Protein AF-A0A7X8J606-F1 (afdb_monomer_lite)

Radius of gyration: 20.28 Å; chains: 1; bounding box: 72×28×51 Å

pLDDT: mean 87.55, std 14.18, range [44.09, 98.38]

Structure (mmCIF, N/CA/C/O backbone):
data_AF-A0A7X8J606-F1
#
_entry.id   AF-A0A7X8J606-F1
#
loop_
_atom_site.group_PDB
_atom_site.id
_atom_site.type_symbol
_atom_site.label_atom_id
_atom_site.label_alt_id
_atom_site.label_comp_id
_atom_site.label_asym_id
_atom_site.label_entity_id
_atom_site.label_seq_id
_atom_site.pdbx_PDB_ins_code
_atom_site.Cartn_x
_atom_site.Cartn_y
_atom_site.Cartn_z
_atom_site.occupancy
_atom_site.B_iso_or_equiv
_atom_site.auth_seq_id
_atom_site.auth_comp_id
_atom_site.auth_asym_id
_atom_site.auth_atom_id
_atom_site.pdbx_PDB_model_num
ATOM 1 N N . MET A 1 1 ? 42.875 3.078 -25.103 1.00 44.09 1 MET A N 1
ATOM 2 C CA . MET A 1 1 ? 41.808 2.118 -25.456 1.00 44.09 1 MET A CA 1
ATOM 3 C C . MET A 1 1 ? 40.697 2.289 -24.431 1.00 44.09 1 MET A C 1
ATOM 5 O O . MET A 1 1 ? 40.855 1.853 -23.302 1.00 44.09 1 MET A O 1
ATOM 9 N N . PHE A 1 2 ? 39.662 3.057 -24.772 1.00 46.25 2 PHE A N 1
ATOM 10 C CA . PHE A 1 2 ? 38.521 3.328 -23.893 1.00 46.25 2 PHE A CA 1
ATOM 11 C C . PHE A 1 2 ? 37.475 2.230 -24.103 1.00 46.25 2 PHE A C 1
ATOM 13 O O . PHE A 1 2 ? 36.922 2.116 -25.193 1.00 46.25 2 PHE A O 1
ATOM 20 N N . LEU A 1 3 ? 37.219 1.418 -23.077 1.00 60.97 3 LEU A N 1
ATOM 21 C CA . LEU A 1 3 ? 36.082 0.502 -23.051 1.00 60.97 3 LEU A CA 1
ATOM 22 C C . LEU A 1 3 ? 34.881 1.265 -22.492 1.00 60.97 3 LEU A C 1
ATOM 24 O O . LEU A 1 3 ? 34.679 1.335 -21.282 1.00 60.97 3 LEU A O 1
ATOM 28 N N . ILE A 1 4 ? 34.103 1.877 -23.382 1.00 61.81 4 ILE A N 1
ATOM 29 C CA . ILE A 1 4 ? 32.793 2.426 -23.032 1.00 61.81 4 ILE A CA 1
ATOM 30 C C . ILE A 1 4 ? 31.838 1.233 -22.950 1.00 61.81 4 ILE A C 1
ATOM 32 O O . ILE A 1 4 ? 31.249 0.812 -23.943 1.00 61.81 4 ILE A O 1
ATOM 36 N N . GLY A 1 5 ? 31.741 0.638 -21.762 1.00 60.16 5 GLY A N 1
ATOM 37 C CA . GLY A 1 5 ? 30.714 -0.343 -21.441 1.00 60.16 5 GLY A CA 1
ATOM 38 C C . GLY A 1 5 ? 29.369 0.359 -21.311 1.00 60.16 5 GLY A C 1
ATOM 39 O O . GLY A 1 5 ? 29.007 0.822 -20.235 1.00 60.16 5 GLY A O 1
ATOM 40 N N . CYS A 1 6 ? 28.632 0.463 -22.414 1.00 63.12 6 CYS A N 1
ATOM 41 C CA . CYS A 1 6 ? 27.229 0.847 -22.378 1.00 63.12 6 CYS A CA 1
ATOM 42 C C . CYS A 1 6 ? 26.444 -0.347 -21.817 1.00 63.12 6 CYS A C 1
ATOM 44 O O . CYS A 1 6 ? 26.133 -1.286 -22.550 1.00 63.12 6 CYS A O 1
ATOM 46 N N . SER A 1 7 ? 26.156 -0.356 -20.511 1.00 57.16 7 SER A N 1
ATOM 47 C CA . SER A 1 7 ? 25.110 -1.242 -20.008 1.00 57.16 7 SER A CA 1
ATOM 48 C C . SER A 1 7 ? 23.803 -0.725 -20.596 1.00 57.16 7 SER A C 1
ATOM 50 O O . SER A 1 7 ? 23.295 0.310 -20.162 1.00 57.16 7 SER A O 1
ATOM 52 N N . GLN A 1 8 ? 23.277 -1.400 -21.616 1.00 55.00 8 GLN A N 1
ATOM 53 C CA . GLN A 1 8 ? 21.890 -1.206 -22.008 1.00 55.00 8 GLN A CA 1
ATOM 54 C C . GLN A 1 8 ? 21.052 -1.577 -20.789 1.00 55.00 8 GLN A C 1
ATOM 56 O O . GLN A 1 8 ? 20.875 -2.753 -20.471 1.00 55.00 8 GLN A O 1
ATOM 61 N N . GLN A 1 9 ? 20.615 -0.560 -20.051 1.00 54.41 9 GLN A N 1
ATOM 62 C CA . GLN A 1 9 ? 19.630 -0.722 -19.003 1.00 54.41 9 GLN A CA 1
ATOM 63 C C . GLN A 1 9 ? 18.381 -1.194 -19.740 1.00 54.41 9 GLN A C 1
ATOM 65 O O . GLN A 1 9 ? 17.763 -0.414 -20.462 1.00 54.41 9 GLN A O 1
ATOM 70 N N . LYS A 1 10 ? 18.103 -2.501 -19.683 1.00 55.44 10 LYS A N 1
ATOM 71 C CA . LYS A 1 10 ? 16.881 -3.067 -20.245 1.00 55.44 10 LYS A CA 1
ATOM 72 C C . LYS A 1 10 ? 15.738 -2.347 -19.548 1.00 55.44 10 LYS A C 1
ATOM 74 O O . LYS A 1 10 ? 15.488 -2.603 -18.375 1.00 55.44 10 LYS A O 1
ATOM 79 N N . THR A 1 11 ? 15.112 -1.399 -20.231 1.00 55.59 11 THR A N 1
ATOM 80 C CA . THR A 1 11 ? 13.829 -0.863 -19.808 1.00 55.59 11 THR A CA 1
ATOM 81 C C . THR A 1 11 ? 12.872 -2.048 -19.808 1.00 55.59 11 THR A C 1
ATOM 83 O O . THR A 1 11 ? 12.718 -2.665 -20.866 1.00 55.59 11 THR A O 1
ATOM 86 N N . PRO A 1 12 ? 12.283 -2.409 -18.654 1.00 55.09 12 PRO A N 1
ATOM 87 C CA . PRO A 1 12 ? 11.279 -3.456 -18.595 1.00 55.09 12 PRO A CA 1
ATOM 88 C C . PRO A 1 12 ? 10.232 -3.167 -19.655 1.00 55.09 12 PRO A C 1
ATOM 90 O O . PRO A 1 12 ? 9.706 -2.051 -19.750 1.00 55.09 12 PRO A O 1
ATOM 93 N N . THR A 1 13 ? 10.006 -4.146 -20.518 1.00 52.28 13 THR A N 1
ATOM 94 C CA . THR A 1 13 ? 8.987 -4.009 -21.554 1.00 52.28 13 THR A CA 1
ATOM 95 C C . THR A 1 13 ? 7.650 -3.913 -20.818 1.00 52.28 13 THR A C 1
ATOM 97 O O . THR A 1 13 ? 7.488 -4.561 -19.795 1.00 52.28 13 THR A O 1
ATOM 100 N N . PHE A 1 14 ? 6.682 -3.122 -21.286 1.00 49.84 14 PHE A N 1
ATOM 101 C CA . PHE A 1 14 ? 5.393 -2.856 -20.606 1.00 49.84 14 PHE A CA 1
ATOM 102 C C . PHE A 1 14 ? 4.630 -4.109 -20.096 1.00 49.84 14 PHE A C 1
ATOM 104 O O . PHE A 1 14 ? 3.768 -3.997 -19.234 1.00 49.84 14 PHE A O 1
ATOM 111 N N . ASN A 1 15 ? 4.987 -5.306 -20.573 1.00 53.53 15 ASN A N 1
ATOM 112 C CA . ASN A 1 15 ? 4.485 -6.600 -20.100 1.00 53.53 15 ASN A CA 1
ATOM 113 C C . ASN A 1 15 ? 5.171 -7.145 -18.823 1.00 53.53 15 ASN A C 1
ATOM 115 O O . ASN A 1 15 ? 4.801 -8.220 -18.364 1.00 53.53 15 ASN A O 1
ATOM 119 N N . GLU A 1 16 ? 6.170 -6.455 -18.266 1.00 77.44 16 GLU A N 1
ATOM 120 C CA . GLU A 1 16 ? 7.037 -6.950 -17.181 1.00 77.44 16 GLU A CA 1
ATOM 121 C C . GLU A 1 16 ? 6.865 -6.182 -15.858 1.00 77.44 16 GLU A C 1
ATOM 123 O O . GLU A 1 16 ? 7.574 -6.457 -14.895 1.00 77.44 16 GLU A O 1
ATOM 128 N N . VAL A 1 17 ? 5.931 -5.226 -15.776 1.00 89.31 17 VAL A N 1
ATOM 129 C CA . VAL A 1 17 ? 5.642 -4.481 -14.538 1.00 89.31 17 VAL A CA 1
ATOM 130 C C . VAL A 1 17 ? 4.140 -4.342 -14.303 1.00 89.31 17 VAL A C 1
ATOM 132 O O . VAL A 1 17 ? 3.340 -4.255 -15.232 1.00 89.31 17 VAL A O 1
ATOM 135 N N . ILE A 1 18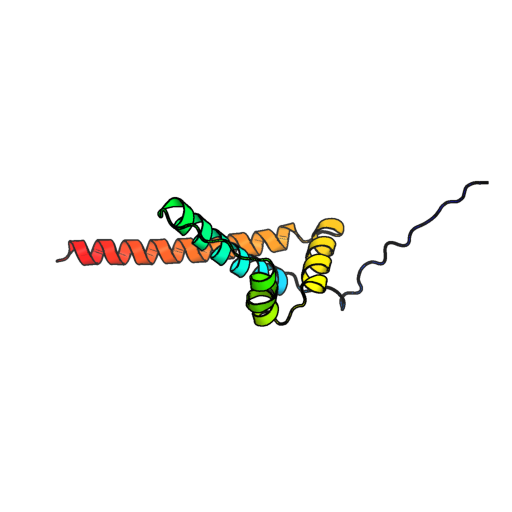 ? 3.751 -4.328 -13.034 1.00 94.06 18 ILE A N 1
ATOM 136 C CA . ILE A 1 18 ? 2.375 -4.136 -12.572 1.00 94.06 18 ILE A CA 1
ATOM 137 C C . ILE A 1 18 ? 1.929 -2.706 -12.905 1.00 94.06 18 ILE A C 1
ATOM 139 O O . ILE A 1 18 ? 2.733 -1.784 -12.806 1.00 94.06 18 ILE A O 1
ATOM 143 N N . SER A 1 19 ? 0.651 -2.492 -13.241 1.00 95.31 19 SER A N 1
ATOM 144 C CA . SER A 1 19 ? 0.125 -1.134 -13.451 1.00 95.31 19 SER A CA 1
ATOM 145 C C . SER A 1 19 ? 0.204 -0.283 -12.175 1.00 95.31 19 SER A C 1
ATOM 147 O O . SER A 1 19 ? 0.205 -0.810 -11.060 1.00 95.31 19 SER A O 1
ATOM 149 N N . LYS A 1 20 ? 0.203 1.049 -12.309 1.00 96.25 20 LYS A N 1
ATOM 150 C CA . LYS A 1 20 ? 0.233 1.964 -11.154 1.00 96.25 20 LYS A CA 1
ATOM 151 C C . LYS A 1 20 ? -0.946 1.738 -10.207 1.00 96.25 20 LYS A C 1
ATOM 153 O O . LYS A 1 20 ? -0.754 1.753 -8.998 1.00 96.25 20 LYS A O 1
ATOM 158 N N . GLU A 1 21 ? -2.134 1.486 -10.751 1.00 96.81 21 GLU A N 1
ATOM 159 C CA . GLU A 1 21 ? -3.376 1.249 -10.002 1.00 96.81 21 GLU A CA 1
ATOM 160 C C . GLU A 1 21 ? -3.312 -0.064 -9.220 1.00 96.81 21 GLU A C 1
ATOM 162 O O . GLU A 1 21 ? -3.780 -0.173 -8.085 1.00 96.81 21 GLU A O 1
ATOM 167 N N . LYS A 1 22 ? -2.717 -1.092 -9.827 1.00 96.50 22 LYS A N 1
ATOM 168 C CA . LYS A 1 22 ? -2.556 -2.387 -9.178 1.00 96.50 22 LYS A CA 1
ATOM 169 C C . LYS A 1 22 ? -1.453 -2.332 -8.118 1.00 96.50 22 LYS A C 1
ATOM 171 O O . LYS A 1 22 ? -1.645 -2.873 -7.032 1.00 96.50 22 LYS A O 1
ATOM 176 N N . LEU A 1 23 ? -0.351 -1.628 -8.384 1.00 96.94 23 LEU A N 1
ATOM 177 C CA . LEU A 1 23 ? 0.705 -1.390 -7.403 1.00 96.94 23 LEU A CA 1
ATOM 178 C C . LEU A 1 23 ? 0.198 -0.556 -6.217 1.00 96.94 23 LEU A C 1
ATOM 180 O O . LEU A 1 23 ? 0.461 -0.915 -5.072 1.00 96.94 23 LEU A O 1
ATOM 184 N N . SER A 1 24 ? -0.572 0.508 -6.463 1.00 98.12 24 SER A N 1
ATOM 185 C CA . SER A 1 24 ? -1.168 1.313 -5.393 1.00 98.12 24 SER A CA 1
ATOM 186 C C . SER A 1 24 ? -2.144 0.491 -4.551 1.00 98.12 24 SER A C 1
ATOM 188 O O . SER A 1 24 ? -2.081 0.560 -3.328 1.00 98.12 24 SER A O 1
ATOM 190 N N . SER A 1 25 ? -2.963 -0.366 -5.168 1.00 97.56 25 SER A N 1
ATOM 191 C CA . SER A 1 25 ? -3.865 -1.278 -4.446 1.00 97.56 25 SER A CA 1
ATOM 192 C C . SER A 1 25 ? -3.118 -2.237 -3.507 1.00 97.56 25 SER A C 1
ATOM 194 O O . SER A 1 25 ? -3.567 -2.468 -2.386 1.00 97.56 25 SER A O 1
ATOM 196 N N . ILE A 1 26 ? -1.967 -2.770 -3.938 1.00 97.00 26 ILE A N 1
ATOM 197 C CA . ILE A 1 26 ? -1.103 -3.617 -3.096 1.00 97.00 26 ILE A CA 1
ATOM 198 C C . ILE A 1 26 ? -0.555 -2.812 -1.911 1.00 97.00 26 ILE A C 1
ATOM 200 O O . ILE A 1 26 ? -0.622 -3.269 -0.772 1.00 97.00 26 ILE A O 1
ATOM 204 N N . LEU A 1 27 ? -0.039 -1.606 -2.169 1.00 97.06 27 LEU A N 1
ATOM 205 C CA . LEU A 1 27 ? 0.537 -0.745 -1.134 1.00 97.06 27 LEU A CA 1
ATOM 206 C C . LEU A 1 27 ? -0.509 -0.266 -0.117 1.00 97.06 27 LEU A C 1
ATOM 208 O O . LEU A 1 27 ? -0.199 -0.170 1.065 1.00 97.06 27 LEU A O 1
ATOM 212 N N . ILE A 1 28 ? -1.747 -0.007 -0.545 1.00 97.31 28 ILE A N 1
ATOM 213 C CA . ILE A 1 28 ? -2.855 0.339 0.358 1.00 97.31 28 ILE A CA 1
ATOM 214 C C . ILE A 1 28 ? -3.120 -0.806 1.341 1.00 97.31 28 ILE A C 1
ATOM 216 O O . ILE A 1 28 ? -3.162 -0.568 2.547 1.00 97.31 28 ILE A O 1
ATOM 220 N N . ASP A 1 29 ? -3.259 -2.040 0.848 1.00 95.88 29 ASP A N 1
ATOM 221 C CA . ASP A 1 29 ? -3.477 -3.208 1.709 1.00 95.88 29 ASP A CA 1
ATOM 222 C C . ASP A 1 29 ? -2.312 -3.406 2.691 1.00 95.88 29 ASP A C 1
ATOM 224 O O . ASP A 1 29 ? -2.539 -3.627 3.881 1.00 95.88 29 ASP A O 1
ATOM 228 N N . MET A 1 30 ? -1.073 -3.274 2.208 1.00 95.00 30 MET A N 1
ATOM 229 C CA . MET A 1 30 ? 0.131 -3.361 3.037 1.00 95.00 30 MET A CA 1
ATOM 230 C C . MET A 1 30 ? 0.121 -2.314 4.157 1.00 95.00 30 MET A C 1
ATOM 232 O O . MET A 1 30 ? 0.247 -2.668 5.326 1.00 95.00 30 MET A O 1
ATOM 236 N N . HIS A 1 31 ? -0.144 -1.046 3.832 1.00 95.00 31 HIS A N 1
ATOM 237 C CA . HIS A 1 31 ? -0.195 0.028 4.825 1.00 95.00 31 HIS A CA 1
ATOM 238 C C . HIS A 1 31 ? -1.332 -0.123 5.843 1.00 95.00 31 HIS A C 1
ATOM 240 O O . HIS A 1 31 ? -1.149 0.240 7.005 1.00 95.00 31 HIS A O 1
ATOM 246 N N . ILE A 1 32 ? -2.494 -0.655 5.451 1.00 94.19 32 ILE A N 1
ATOM 247 C CA . ILE A 1 32 ? -3.596 -0.920 6.390 1.00 94.19 32 ILE A CA 1
ATOM 248 C C . ILE A 1 32 ? -3.190 -1.992 7.406 1.00 94.19 32 ILE A C 1
ATOM 250 O O . ILE A 1 32 ? -3.442 -1.834 8.605 1.00 94.19 32 ILE A O 1
ATOM 254 N N . ILE A 1 33 ? -2.557 -3.072 6.944 1.00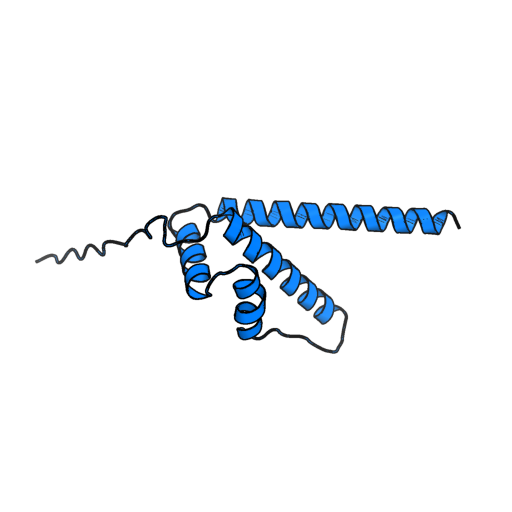 93.38 33 ILE A N 1
ATOM 255 C CA . ILE A 1 33 ? -2.085 -4.155 7.811 1.00 93.38 33 ILE A CA 1
ATOM 256 C C . ILE A 1 33 ? -0.985 -3.643 8.747 1.00 93.38 33 ILE A C 1
ATOM 258 O O . ILE A 1 33 ? -1.107 -3.799 9.964 1.00 93.38 33 ILE A O 1
ATOM 262 N N . ASP A 1 34 ? 0.021 -2.954 8.204 1.00 93.31 34 ASP A N 1
ATOM 263 C CA . ASP A 1 34 ? 1.106 -2.353 8.987 1.00 93.31 34 ASP A CA 1
ATOM 264 C C . ASP A 1 34 ? 0.575 -1.377 10.039 1.00 93.31 34 ASP A C 1
ATOM 266 O O . ASP A 1 34 ? 0.958 -1.439 11.208 1.00 93.31 34 ASP A O 1
ATOM 270 N N . GLY A 1 35 ? -0.352 -0.497 9.650 1.00 93.19 35 GLY A N 1
ATOM 271 C CA . GLY A 1 35 ? -0.976 0.467 10.552 1.00 93.19 35 GLY A CA 1
ATOM 272 C C . GLY A 1 35 ? -1.781 -0.202 11.666 1.00 93.19 35 GLY A C 1
ATOM 273 O O . GLY A 1 35 ? -1.711 0.227 12.819 1.00 93.19 35 GLY A O 1
ATOM 274 N N . THR A 1 36 ? -2.495 -1.285 11.349 1.00 92.81 36 THR A N 1
ATOM 275 C CA . THR A 1 36 ? -3.272 -2.066 12.326 1.00 92.81 36 THR A CA 1
ATOM 276 C C . THR A 1 36 ? -2.355 -2.721 13.355 1.00 92.81 36 THR A C 1
ATOM 278 O O . THR A 1 36 ? -2.601 -2.626 14.557 1.00 92.81 36 THR A O 1
ATOM 281 N N . ILE A 1 37 ? -1.265 -3.342 12.903 1.00 94.19 37 ILE A N 1
ATOM 282 C CA . ILE A 1 37 ? -0.280 -3.977 13.786 1.00 94.19 37 ILE A CA 1
ATOM 283 C C . ILE A 1 37 ? 0.442 -2.934 14.624 1.00 94.19 37 ILE A C 1
ATOM 285 O O . ILE A 1 37 ? 0.620 -3.126 15.825 1.00 94.19 37 ILE A O 1
ATOM 289 N N . HIS A 1 38 ? 0.828 -1.812 14.019 1.00 94.31 38 HIS A N 1
ATOM 290 C CA . HIS A 1 38 ? 1.469 -0.719 14.732 1.00 94.31 38 HIS A CA 1
ATOM 291 C C . HIS A 1 38 ? 0.565 -0.163 15.841 1.00 94.31 38 HIS A C 1
ATOM 293 O O . HIS A 1 38 ? 1.012 -0.020 16.978 1.00 94.31 38 HIS A O 1
ATOM 299 N N . SER A 1 39 ? -0.715 0.092 15.546 1.00 94.00 39 SER A N 1
ATOM 300 C CA . SER A 1 39 ? -1.701 0.532 16.543 1.00 94.00 39 SER A CA 1
ATOM 301 C C . SER A 1 39 ? -1.875 -0.505 17.655 1.00 94.00 39 SER A C 1
ATOM 303 O O . SER A 1 39 ? -1.730 -0.159 18.827 1.00 94.00 39 SER A O 1
ATOM 305 N N . HIS A 1 40 ? -2.059 -1.784 17.311 1.00 95.06 40 HIS A N 1
ATOM 306 C CA . HIS A 1 40 ? -2.168 -2.862 18.296 1.00 95.06 40 HIS A CA 1
ATOM 307 C C . HIS A 1 40 ? -0.941 -2.939 19.212 1.00 95.06 40 HIS A C 1
ATOM 309 O O . HIS A 1 40 ? -1.065 -3.002 20.437 1.00 95.06 40 HIS A O 1
ATOM 315 N N . ASN A 1 41 ? 0.254 -2.883 18.625 1.00 95.38 41 ASN A N 1
ATOM 316 C CA . ASN A 1 41 ? 1.510 -2.928 19.358 1.00 95.38 41 ASN A CA 1
ATOM 317 C C . ASN A 1 41 ? 1.731 -1.680 20.214 1.00 95.38 41 ASN A C 1
ATOM 319 O O . ASN A 1 41 ? 2.477 -1.754 21.182 1.00 95.38 41 ASN A O 1
ATOM 323 N N . ASN A 1 42 ? 1.116 -0.541 19.912 1.00 95.81 42 ASN A N 1
ATOM 324 C CA . ASN A 1 42 ? 1.193 0.630 20.784 1.00 95.81 42 ASN A CA 1
ATOM 325 C C . ASN A 1 42 ? 0.211 0.541 21.960 1.00 95.81 42 ASN A C 1
ATOM 327 O O . ASN A 1 42 ? 0.508 1.044 23.042 1.00 95.81 42 ASN A O 1
ATOM 331 N N . GLU A 1 43 ? -0.933 -0.114 21.772 1.00 95.62 43 GLU A N 1
ATOM 332 C CA . GLU A 1 43 ? -2.009 -0.182 22.768 1.00 95.62 43 GLU A CA 1
ATOM 333 C C . GLU A 1 43 ? -1.901 -1.384 23.716 1.00 95.62 43 GLU A C 1
ATOM 335 O O . GLU A 1 43 ? -2.457 -1.361 24.816 1.00 95.62 43 GLU A O 1
ATOM 340 N N . THR A 1 44 ? -1.178 -2.436 23.325 1.00 94.31 44 THR A N 1
ATOM 341 C CA . THR A 1 44 ? -1.150 -3.707 24.060 1.00 94.31 44 THR A CA 1
ATOM 342 C C . THR A 1 44 ? 0.263 -4.149 24.456 1.00 94.31 44 THR A C 1
ATOM 344 O O . THR A 1 44 ? 1.282 -3.679 23.936 1.00 94.31 44 THR A O 1
ATOM 347 N N . ARG A 1 45 ? 0.346 -5.052 25.446 1.00 91.94 45 ARG A N 1
ATOM 348 C CA . ARG A 1 45 ? 1.623 -5.652 25.881 1.00 91.94 45 ARG A CA 1
ATOM 349 C C . ARG A 1 45 ? 2.072 -6.798 24.977 1.00 91.94 45 ARG A C 1
ATOM 351 O O . ARG A 1 45 ? 3.274 -6.995 24.831 1.00 91.94 45 ARG A O 1
ATOM 358 N N . GLU A 1 46 ? 1.126 -7.538 24.409 1.00 93.44 46 GLU A N 1
ATOM 359 C CA . GLU A 1 46 ? 1.395 -8.611 23.455 1.00 93.44 46 GLU A CA 1
ATOM 360 C C . GLU A 1 46 ? 1.785 -7.987 22.114 1.00 93.44 46 GLU A C 1
ATOM 362 O O . GLU A 1 46 ? 1.065 -7.149 21.588 1.00 93.44 46 GLU A O 1
ATOM 367 N N . LYS A 1 47 ? 2.971 -8.318 21.597 1.00 92.25 47 LYS A N 1
ATOM 368 C CA . LYS A 1 47 ? 3.461 -7.735 20.344 1.00 92.25 47 LYS A CA 1
ATOM 369 C C . LYS A 1 47 ? 3.251 -8.713 19.203 1.00 92.25 47 LYS A C 1
ATOM 371 O O . LYS A 1 47 ? 3.656 -9.868 19.299 1.00 92.25 47 LYS A O 1
ATOM 376 N N . ILE A 1 48 ? 2.680 -8.214 18.116 1.00 92.12 48 ILE A N 1
ATOM 377 C CA . ILE A 1 48 ? 2.496 -8.939 16.863 1.00 92.12 48 ILE A CA 1
ATOM 378 C C . ILE A 1 48 ? 3.553 -8.462 15.867 1.00 92.12 48 ILE A C 1
ATOM 380 O O . ILE A 1 48 ? 3.812 -7.266 15.741 1.00 92.12 48 ILE A O 1
ATOM 384 N N . SER A 1 49 ? 4.148 -9.399 15.137 1.00 89.81 49 SER A N 1
ATOM 385 C CA . SER A 1 49 ? 4.983 -9.123 13.971 1.00 89.81 49 SER A CA 1
ATOM 386 C C . SER A 1 49 ? 4.560 -10.052 12.844 1.00 89.81 49 SER A C 1
ATOM 388 O O . SER A 1 49 ? 4.175 -11.193 13.101 1.00 89.81 49 SER A O 1
ATOM 390 N N . LEU A 1 50 ? 4.626 -9.568 11.608 1.00 87.25 50 LEU A N 1
ATOM 391 C CA . LEU A 1 50 ? 4.415 -10.401 10.431 1.00 87.25 50 LEU A CA 1
ATOM 392 C C . LEU A 1 50 ? 5.758 -10.803 9.851 1.00 87.25 50 LEU A C 1
ATOM 394 O O . LEU A 1 50 ? 6.624 -9.959 9.624 1.00 87.25 50 LEU A O 1
ATOM 398 N N . GLU A 1 51 ? 5.893 -12.094 9.593 1.00 86.38 51 GLU A N 1
ATOM 399 C CA . GLU A 1 51 ? 7.001 -12.634 8.817 1.00 86.38 51 GLU A CA 1
ATOM 400 C C . GLU A 1 51 ? 6.827 -12.289 7.333 1.00 86.38 51 GLU A C 1
ATOM 402 O O . GLU A 1 51 ? 5.714 -12.022 6.859 1.00 86.38 51 GLU A O 1
ATOM 407 N N . LYS A 1 52 ? 7.922 -12.333 6.570 1.00 78.94 52 LYS A N 1
ATOM 408 C CA . LYS A 1 52 ? 7.895 -12.074 5.122 1.00 78.94 52 LYS A CA 1
ATOM 409 C C . LYS A 1 52 ? 6.884 -12.979 4.408 1.00 78.94 52 LYS A C 1
ATOM 411 O O . LYS A 1 52 ? 6.173 -12.534 3.509 1.00 78.94 52 LYS A O 1
ATOM 416 N N . GLU A 1 53 ? 6.778 -14.228 4.842 1.00 83.00 53 GLU A N 1
ATOM 417 C CA . GLU A 1 53 ? 5.886 -15.244 4.290 1.00 83.00 53 GLU A CA 1
ATOM 418 C C . GLU A 1 53 ? 4.411 -14.831 4.369 1.00 83.00 53 GLU A C 1
ATOM 420 O O . GLU A 1 53 ? 3.610 -15.257 3.536 1.00 83.00 53 GLU A O 1
ATOM 425 N N . TYR A 1 54 ? 4.030 -13.975 5.323 1.00 84.94 54 TYR A N 1
ATOM 426 C CA . TYR A 1 54 ? 2.677 -13.426 5.381 1.00 84.94 54 TYR A CA 1
ATOM 427 C C . TYR A 1 54 ? 2.386 -12.518 4.180 1.00 84.94 54 TYR A C 1
ATOM 429 O O . TYR A 1 54 ? 1.326 -12.622 3.566 1.00 84.94 54 TYR A O 1
ATOM 437 N N . TYR A 1 55 ? 3.330 -11.654 3.803 1.00 82.44 55 TYR A N 1
ATOM 438 C CA . TYR A 1 55 ? 3.179 -10.777 2.640 1.00 82.44 55 TYR A CA 1
ATOM 439 C C . TYR A 1 55 ? 3.046 -11.582 1.348 1.00 82.44 55 TYR A C 1
ATOM 441 O O . TYR A 1 55 ? 2.149 -11.316 0.544 1.00 82.44 55 TYR A O 1
ATOM 449 N N . ASP A 1 56 ? 3.877 -12.615 1.207 1.00 77.75 56 ASP A N 1
ATOM 450 C CA . ASP A 1 56 ? 3.871 -13.505 0.048 1.00 77.75 56 ASP A CA 1
ATOM 451 C C . ASP A 1 56 ? 2.564 -14.315 -0.047 1.00 77.75 56 ASP A C 1
ATOM 453 O O . ASP A 1 56 ? 1.960 -14.414 -1.118 1.00 77.75 56 ASP A O 1
ATOM 457 N N . SER A 1 57 ? 2.097 -14.871 1.074 1.00 79.62 57 SER A N 1
ATOM 458 C CA . SER A 1 57 ? 0.918 -15.745 1.104 1.00 79.62 57 SER A CA 1
ATOM 459 C C . SER A 1 57 ? -0.414 -15.003 1.134 1.00 79.62 57 SER A C 1
ATOM 461 O O . SER A 1 57 ? -1.393 -15.524 0.620 1.00 79.62 57 SER A O 1
ATOM 463 N N . VAL A 1 58 ? -0.487 -13.800 1.705 1.00 87.06 58 VAL A N 1
ATOM 464 C CA . VAL A 1 58 ? -1.764 -13.095 1.883 1.00 87.06 58 VAL A CA 1
ATOM 465 C C . VAL A 1 58 ? -1.897 -11.951 0.892 1.00 87.06 58 VAL A C 1
ATOM 467 O O . VAL A 1 58 ? -2.838 -11.932 0.098 1.00 87.06 58 VAL A O 1
ATOM 470 N N . ILE A 1 59 ? -0.966 -10.995 0.903 1.00 92.50 59 ILE A N 1
ATOM 471 C CA . ILE A 1 59 ? -1.101 -9.779 0.089 1.00 92.50 59 ILE A CA 1
ATOM 472 C C . ILE A 1 59 ? -0.845 -10.100 -1.382 1.00 92.50 59 ILE A C 1
ATOM 474 O O . ILE A 1 59 ? -1.678 -9.820 -2.246 1.00 92.50 59 ILE A O 1
ATOM 478 N N . PHE A 1 60 ? 0.292 -10.715 -1.681 1.00 93.38 60 PHE A N 1
ATOM 479 C CA . PHE A 1 60 ? 0.687 -11.002 -3.055 1.00 93.38 60 PHE A CA 1
ATOM 480 C C . PHE A 1 60 ? -0.232 -12.045 -3.703 1.00 93.38 60 PHE A C 1
ATOM 482 O O . PHE A 1 60 ? -0.667 -11.844 -4.841 1.00 93.38 60 PHE A O 1
ATOM 489 N N . GLN A 1 61 ? -0.669 -13.063 -2.949 1.00 92.12 61 GLN A N 1
ATOM 490 C CA . GLN A 1 61 ? -1.693 -14.004 -3.415 1.00 92.12 61 GLN A CA 1
ATOM 491 C C . GLN A 1 61 ? -3.037 -13.316 -3.702 1.00 92.12 61 GLN A C 1
ATOM 493 O O . GLN A 1 61 ? -3.594 -13.522 -4.781 1.00 92.12 61 GLN A O 1
ATOM 498 N N . LYS A 1 62 ? -3.543 -12.461 -2.794 1.00 94.31 62 LYS A N 1
ATOM 499 C CA . LYS A 1 62 ? -4.788 -11.689 -3.002 1.00 94.31 62 LYS A CA 1
ATOM 500 C C . LYS A 1 62 ? -4.732 -10.875 -4.292 1.00 94.31 62 LYS A C 1
ATOM 502 O O . LYS A 1 62 ? -5.737 -10.728 -4.987 1.00 94.31 62 LYS A O 1
ATOM 507 N N . HIS A 1 63 ? -3.557 -10.346 -4.619 1.00 94.94 63 HIS A N 1
ATOM 508 C CA . HIS A 1 63 ? -3.362 -9.530 -5.807 1.00 94.94 63 HIS A CA 1
ATOM 509 C C . HIS A 1 63 ? -2.965 -10.314 -7.060 1.00 94.94 63 HIS A C 1
ATOM 511 O O . HIS A 1 63 ? -2.972 -9.714 -8.134 1.00 94.94 63 HIS A O 1
ATOM 517 N N . GLY A 1 64 ? -2.691 -11.616 -6.970 1.00 93.94 64 GLY A N 1
ATOM 518 C CA . GLY A 1 64 ? -2.235 -12.421 -8.108 1.00 93.94 64 GLY A CA 1
ATOM 519 C C . GLY A 1 64 ? -0.870 -11.973 -8.636 1.00 93.94 64 GLY A C 1
ATOM 520 O O . GLY A 1 64 ? -0.639 -11.977 -9.842 1.00 93.94 64 GLY A O 1
ATOM 521 N N . VAL A 1 65 ? 0.008 -11.524 -7.741 1.00 92.31 65 VAL A N 1
ATOM 522 C CA . VAL A 1 65 ? 1.327 -10.964 -8.054 1.00 92.31 65 VAL A CA 1
ATOM 523 C C . VAL A 1 65 ? 2.392 -11.790 -7.347 1.00 92.31 65 VAL A C 1
ATOM 525 O O . VAL A 1 65 ? 2.183 -12.229 -6.227 1.00 92.31 65 VAL A O 1
ATOM 528 N N . SER A 1 66 ? 3.543 -12.008 -7.979 1.00 91.62 66 SER A N 1
ATOM 529 C CA . SER A 1 66 ? 4.716 -12.566 -7.295 1.00 91.62 66 SER A CA 1
ATOM 530 C C . SER A 1 66 ? 5.527 -11.465 -6.608 1.00 91.62 66 SER A C 1
ATOM 532 O O . SER A 1 66 ? 5.648 -10.369 -7.154 1.00 91.62 66 SER A O 1
ATOM 534 N N . ASP A 1 67 ? 6.190 -11.792 -5.503 1.00 89.31 67 ASP A N 1
ATOM 535 C CA . ASP A 1 67 ? 7.123 -10.905 -4.792 1.00 89.31 67 ASP A CA 1
ATOM 536 C C . ASP A 1 67 ? 8.197 -10.284 -5.716 1.00 89.31 67 ASP A C 1
ATOM 538 O O . ASP A 1 67 ? 8.452 -9.081 -5.660 1.00 89.31 67 ASP A O 1
ATOM 542 N N . SER A 1 68 ? 8.774 -11.059 -6.648 1.00 90.44 68 SER A N 1
ATOM 543 C CA . SER A 1 68 ? 9.736 -10.531 -7.634 1.00 90.44 68 SER A CA 1
ATOM 544 C C . SER A 1 68 ? 9.123 -9.450 -8.521 1.00 90.44 68 SER A C 1
ATOM 546 O O . SER A 1 68 ? 9.655 -8.346 -8.583 1.00 90.44 68 SER A O 1
ATOM 548 N N . LEU A 1 69 ? 7.969 -9.736 -9.127 1.00 92.44 69 LEU A N 1
ATOM 549 C CA . LEU A 1 69 ? 7.239 -8.789 -9.970 1.00 92.44 69 LEU A CA 1
ATOM 550 C C . LEU A 1 69 ? 6.851 -7.511 -9.206 1.00 92.44 69 LEU A C 1
ATOM 552 O O . LEU A 1 69 ? 6.943 -6.413 -9.756 1.00 92.44 69 LEU A O 1
ATOM 556 N N . PHE A 1 70 ? 6.450 -7.624 -7.935 1.00 93.88 70 PHE A N 1
ATOM 557 C CA . PHE A 1 70 ? 6.195 -6.459 -7.085 1.00 93.88 70 PHE A CA 1
ATOM 558 C C . PHE A 1 70 ? 7.456 -5.605 -6.915 1.00 93.88 70 PHE A C 1
ATOM 560 O O . PHE A 1 70 ? 7.427 -4.408 -7.212 1.00 93.88 70 PHE A O 1
ATOM 567 N N . ARG A 1 71 ? 8.579 -6.209 -6.503 1.00 92.00 71 ARG A N 1
ATOM 568 C CA . ARG A 1 71 ? 9.847 -5.484 -6.318 1.00 92.00 71 ARG A CA 1
ATOM 569 C C . ARG A 1 71 ? 10.350 -4.842 -7.607 1.00 92.00 71 ARG A C 1
ATOM 571 O O . ARG A 1 71 ? 10.779 -3.690 -7.581 1.00 92.00 71 ARG A O 1
ATOM 578 N N . GLU A 1 72 ? 10.275 -5.560 -8.722 1.00 92.75 72 GLU A N 1
ATOM 579 C CA . GLU A 1 72 ? 10.662 -5.061 -10.045 1.00 92.75 72 GLU A CA 1
ATOM 580 C C . GLU A 1 72 ? 9.792 -3.869 -10.460 1.00 92.75 72 GLU A C 1
ATOM 582 O O . GLU A 1 72 ? 10.313 -2.862 -10.937 1.00 92.75 72 GLU A O 1
ATOM 587 N N . SER A 1 73 ? 8.485 -3.919 -10.182 1.00 94.38 73 SER 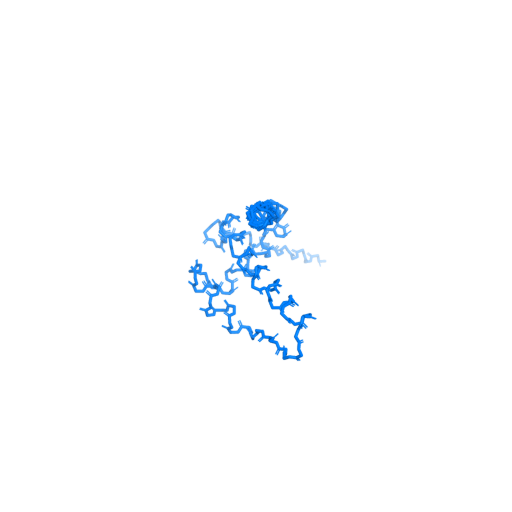A N 1
ATOM 588 C CA . SER A 1 73 ? 7.558 -2.812 -10.458 1.00 94.38 73 SER A CA 1
ATOM 589 C C . SER A 1 73 ? 7.844 -1.580 -9.594 1.00 94.38 73 SER A C 1
ATOM 591 O O . SER A 1 73 ? 7.849 -0.455 -10.097 1.00 94.38 73 SER A O 1
ATOM 593 N N . VAL A 1 74 ? 8.134 -1.771 -8.301 1.00 95.00 74 VAL A N 1
ATOM 594 C CA . VAL A 1 74 ? 8.548 -0.679 -7.402 1.00 95.00 74 VAL A CA 1
ATOM 595 C C . VAL A 1 74 ? 9.845 -0.041 -7.899 1.00 95.00 74 VAL A C 1
ATOM 597 O O . VAL A 1 74 ? 9.935 1.186 -8.002 1.00 95.00 74 VAL A O 1
ATOM 600 N N . GLN A 1 75 ? 10.839 -0.859 -8.251 1.00 94.56 75 GLN A N 1
ATOM 601 C CA . GLN A 1 75 ? 12.111 -0.385 -8.790 1.00 94.56 75 GLN A CA 1
ATOM 602 C C . GLN A 1 75 ? 11.905 0.388 -10.098 1.00 94.56 75 GLN A C 1
ATOM 604 O O . GLN A 1 75 ? 12.452 1.481 -10.254 1.00 94.56 75 GLN A O 1
ATOM 609 N N . TYR A 1 76 ? 11.083 -0.137 -11.007 1.00 94.25 76 TYR A N 1
ATOM 610 C CA . TYR A 1 76 ? 10.774 0.493 -12.284 1.00 94.25 76 TYR A CA 1
ATOM 611 C C . TYR A 1 76 ? 10.196 1.898 -12.110 1.00 94.25 76 TYR A C 1
ATOM 613 O O . TYR A 1 76 ? 10.775 2.859 -12.617 1.00 94.25 76 TYR A O 1
ATOM 621 N N . TYR A 1 77 ? 9.107 2.050 -11.350 1.00 94.94 77 TYR A N 1
ATOM 622 C CA . TYR A 1 77 ? 8.469 3.359 -11.168 1.00 94.94 77 TYR A CA 1
ATOM 623 C C . TYR A 1 77 ? 9.322 4.339 -10.356 1.00 94.94 77 TYR A C 1
ATOM 625 O O . TYR A 1 77 ? 9.155 5.556 -10.476 1.00 94.94 77 TYR A O 1
ATOM 633 N N . THR A 1 78 ? 10.242 3.827 -9.535 1.00 94.06 78 THR A N 1
ATOM 634 C CA . THR A 1 78 ? 11.214 4.656 -8.814 1.00 94.06 78 THR A CA 1
ATOM 635 C C . THR A 1 78 ? 12.279 5.211 -9.758 1.00 94.06 78 THR A C 1
ATOM 637 O O . THR A 1 78 ? 12.567 6.404 -9.712 1.00 94.06 78 THR A O 1
ATOM 640 N N . ILE A 1 79 ? 12.844 4.370 -10.632 1.00 93.38 79 ILE A N 1
ATOM 641 C CA . ILE A 1 79 ? 13.935 4.752 -11.542 1.00 93.38 79 ILE A CA 1
ATOM 642 C C . ILE A 1 79 ? 13.421 5.573 -12.727 1.00 93.38 79 ILE A C 1
ATOM 644 O O . ILE A 1 79 ? 14.002 6.601 -13.067 1.00 93.38 79 ILE A O 1
ATOM 648 N N . TYR A 1 80 ? 12.338 5.126 -13.361 1.00 91.62 80 TYR A N 1
ATOM 649 C CA . TYR A 1 80 ? 11.832 5.694 -14.614 1.00 91.62 80 TYR A CA 1
ATOM 650 C C . TYR A 1 80 ? 10.682 6.691 -14.411 1.00 91.62 80 TYR A C 1
ATOM 652 O O . TYR A 1 80 ? 10.146 7.230 -15.378 1.00 91.62 80 TYR A O 1
ATOM 660 N N . GLY A 1 81 ? 10.328 6.978 -13.156 1.00 90.38 81 GLY A N 1
ATOM 661 C CA . GLY A 1 81 ? 9.247 7.886 -12.795 1.00 90.38 81 GLY A CA 1
ATOM 662 C C . GLY A 1 81 ? 7.882 7.201 -12.702 1.00 90.38 81 GLY A C 1
ATOM 663 O O . GLY A 1 81 ? 7.678 6.073 -13.139 1.00 90.38 81 GLY A O 1
ATOM 664 N N . GLY A 1 82 ? 6.921 7.898 -12.092 1.00 94.25 82 GLY A N 1
ATOM 665 C CA . GLY A 1 82 ? 5.574 7.384 -11.826 1.00 94.25 82 GLY A CA 1
ATOM 666 C C . GLY A 1 82 ? 5.342 6.914 -10.390 1.00 94.25 82 GLY A C 1
ATOM 667 O O . GLY A 1 82 ? 4.188 6.795 -9.989 1.00 94.25 82 GLY A O 1
ATOM 668 N N . ILE A 1 83 ? 6.396 6.746 -9.581 1.00 96.62 83 ILE A N 1
ATOM 669 C CA . ILE A 1 83 ? 6.238 6.398 -8.158 1.00 96.62 83 ILE A CA 1
ATOM 670 C C . ILE A 1 83 ? 5.481 7.479 -7.371 1.00 96.62 83 ILE A C 1
ATOM 672 O O . ILE A 1 83 ? 4.723 7.164 -6.460 1.00 96.62 83 ILE A O 1
ATOM 676 N N . LYS A 1 84 ? 5.619 8.757 -7.759 1.00 97.44 84 LYS A N 1
ATOM 677 C CA . LYS A 1 84 ? 4.845 9.864 -7.172 1.00 97.44 84 LYS A CA 1
ATOM 678 C C . LYS A 1 84 ? 3.344 9.692 -7.398 1.00 97.44 84 LYS A C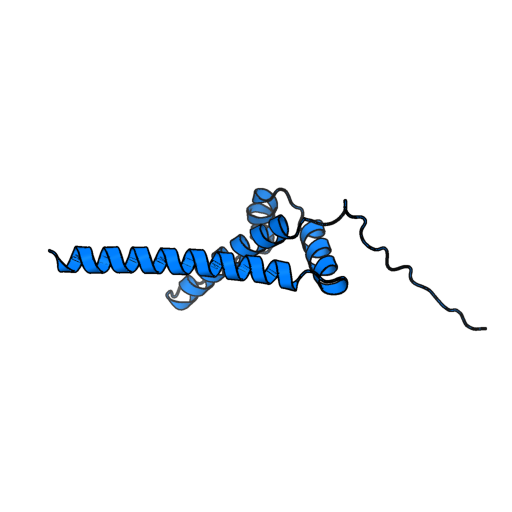 1
ATOM 680 O O . LYS A 1 84 ? 2.577 9.899 -6.468 1.00 97.44 84 LYS A O 1
ATOM 685 N N . ASP A 1 85 ? 2.943 9.275 -8.596 1.00 97.88 85 ASP A N 1
ATOM 686 C CA . ASP A 1 85 ? 1.532 9.052 -8.924 1.00 97.88 85 ASP A CA 1
ATOM 687 C C . ASP A 1 85 ? 0.981 7.868 -8.124 1.00 97.88 85 ASP A C 1
ATOM 689 O O . ASP A 1 85 ? -0.105 7.958 -7.560 1.00 97.88 85 ASP A O 1
ATOM 693 N N . VAL A 1 86 ? 1.766 6.788 -8.013 1.00 98.12 86 VAL A N 1
ATOM 694 C CA . VAL A 1 86 ? 1.429 5.622 -7.182 1.00 98.12 86 VAL A CA 1
ATOM 695 C C . VAL A 1 86 ? 1.186 6.055 -5.736 1.00 98.12 86 VAL A C 1
ATOM 697 O O . VAL A 1 86 ? 0.135 5.745 -5.181 1.00 98.12 86 VAL A O 1
ATOM 700 N N . PHE A 1 87 ? 2.104 6.816 -5.134 1.00 97.62 87 PHE A N 1
ATOM 701 C CA . PHE A 1 87 ? 1.925 7.292 -3.760 1.00 97.62 87 PHE A CA 1
ATOM 702 C C . PHE A 1 87 ? 0.799 8.317 -3.612 1.00 97.62 87 PHE A C 1
ATOM 704 O O . PHE A 1 87 ? 0.142 8.313 -2.576 1.00 97.62 87 PHE A O 1
ATOM 711 N N . SER A 1 88 ? 0.523 9.147 -4.623 1.00 98.38 88 SER A N 1
ATOM 712 C CA . SER A 1 88 ? -0.659 10.019 -4.610 1.00 98.38 88 SER A CA 1
ATOM 713 C C . SER A 1 88 ? -1.936 9.187 -4.508 1.00 98.38 88 SER A C 1
ATOM 715 O O . SER A 1 88 ? -2.739 9.425 -3.615 1.00 98.38 88 SER A O 1
ATOM 717 N N . MET A 1 89 ? -2.079 8.145 -5.338 1.00 98.31 89 MET A N 1
ATOM 718 C CA . MET A 1 89 ? -3.234 7.239 -5.286 1.00 98.31 89 MET A CA 1
ATOM 719 C C . MET A 1 89 ? -3.363 6.536 -3.926 1.00 98.31 89 MET A C 1
ATOM 721 O O . MET A 1 89 ? -4.470 6.400 -3.404 1.00 98.31 89 MET A O 1
ATOM 725 N N . VAL A 1 90 ? -2.241 6.103 -3.337 1.00 98.19 90 VAL A N 1
ATOM 726 C CA . VAL A 1 90 ? -2.224 5.497 -1.995 1.00 98.19 90 VAL A CA 1
ATOM 727 C C . VAL A 1 90 ? -2.722 6.496 -0.949 1.00 98.19 90 VAL A C 1
ATOM 729 O O . VAL A 1 90 ? -3.635 6.178 -0.188 1.00 98.19 90 VAL A O 1
ATOM 732 N N . LEU A 1 91 ? -2.161 7.708 -0.921 1.00 98.06 91 LEU A N 1
ATOM 733 C CA . LEU A 1 91 ? -2.532 8.747 0.042 1.00 98.06 91 LEU A CA 1
ATOM 734 C C . LEU A 1 91 ? -3.998 9.163 -0.106 1.00 98.06 91 LEU A C 1
ATOM 736 O O . LEU A 1 91 ? -4.703 9.254 0.897 1.00 98.06 91 LEU A O 1
ATOM 740 N N . ASP A 1 92 ? -4.477 9.354 -1.333 1.00 98.25 92 ASP A N 1
ATOM 741 C CA . ASP A 1 92 ? -5.870 9.714 -1.608 1.00 98.25 92 ASP A CA 1
ATOM 742 C C . ASP A 1 92 ? -6.838 8.630 -1.112 1.00 98.25 92 ASP A C 1
ATOM 744 O O . ASP A 1 92 ? -7.855 8.931 -0.474 1.00 98.25 92 ASP A O 1
ATOM 748 N N . SER A 1 93 ? -6.497 7.355 -1.329 1.00 97.00 93 SER A N 1
ATOM 749 C CA . SER A 1 93 ? -7.288 6.227 -0.833 1.00 97.00 93 SER A CA 1
ATOM 750 C C . SER A 1 93 ? -7.303 6.169 0.695 1.00 97.00 93 SER A C 1
ATOM 752 O O . SER A 1 93 ? -8.371 6.046 1.296 1.00 97.00 93 SER A O 1
ATOM 754 N N . LEU A 1 94 ? -6.143 6.286 1.347 1.00 96.38 94 LEU A N 1
ATOM 755 C CA . LEU A 1 94 ? -6.054 6.257 2.810 1.00 96.38 94 LEU A CA 1
ATOM 756 C C . LEU A 1 94 ? -6.784 7.449 3.449 1.00 96.38 94 LEU A C 1
ATOM 758 O O . LEU A 1 94 ? -7.503 7.277 4.432 1.00 96.38 94 LEU A O 1
ATOM 762 N N . ASN A 1 95 ? -6.683 8.640 2.857 1.00 96.94 95 ASN A N 1
ATOM 763 C CA . ASN A 1 95 ? -7.428 9.820 3.298 1.00 96.94 95 ASN A CA 1
ATOM 764 C C . ASN A 1 95 ? -8.941 9.622 3.163 1.00 96.94 95 ASN A C 1
ATOM 766 O O . ASN A 1 95 ? -9.694 9.999 4.061 1.00 96.94 95 ASN A O 1
ATOM 770 N N . THR A 1 96 ? -9.387 8.987 2.078 1.00 96.50 96 THR A N 1
ATOM 771 C CA . THR A 1 96 ? -10.802 8.649 1.874 1.00 96.50 96 THR A CA 1
ATOM 772 C C . THR A 1 96 ? -11.303 7.695 2.957 1.00 96.50 96 THR A C 1
ATOM 774 O O . THR A 1 96 ? -12.352 7.941 3.555 1.00 96.50 96 THR A O 1
ATOM 777 N N . VAL A 1 97 ? -10.540 6.641 3.263 1.00 94.00 97 VAL A N 1
ATOM 778 C CA . VAL A 1 97 ? -10.870 5.691 4.338 1.00 94.00 97 VAL A CA 1
ATOM 779 C C . VAL A 1 97 ? -10.931 6.396 5.698 1.00 94.00 97 VAL A C 1
ATOM 781 O O . VAL A 1 97 ? -11.900 6.217 6.438 1.00 94.00 97 VAL A O 1
ATOM 784 N N . ASN A 1 98 ? -9.960 7.257 6.008 1.00 93.25 98 ASN A N 1
ATOM 785 C CA . ASN A 1 98 ? -9.944 8.027 7.256 1.00 93.25 98 ASN A CA 1
ATOM 786 C C . ASN A 1 98 ? -11.156 8.959 7.378 1.00 93.25 98 ASN A C 1
ATOM 788 O O . ASN A 1 98 ? -11.821 8.980 8.413 1.00 93.25 98 ASN A O 1
ATOM 792 N N . ALA A 1 99 ? -11.500 9.689 6.314 1.00 96.38 99 ALA A N 1
ATOM 793 C CA . ALA A 1 99 ? -12.670 10.564 6.306 1.00 96.38 99 ALA A CA 1
ATOM 794 C C . ALA A 1 99 ? -13.975 9.782 6.542 1.00 96.38 99 ALA A C 1
ATOM 796 O O . ALA A 1 99 ? -14.853 10.224 7.291 1.00 96.38 99 ALA A O 1
ATOM 797 N N . GLN A 1 100 ? -14.098 8.591 5.947 1.00 95.25 100 GLN A N 1
ATOM 798 C CA . GLN A 1 100 ? -15.233 7.702 6.190 1.00 95.25 100 GLN A CA 1
ATOM 799 C C . GLN A 1 100 ? -15.287 7.250 7.654 1.00 95.25 100 GLN A C 1
ATOM 801 O O . GLN A 1 100 ? -16.358 7.325 8.264 1.00 95.25 100 GLN A O 1
ATOM 806 N N . LEU A 1 101 ? -14.155 6.843 8.234 1.00 93.88 101 LEU A N 1
ATOM 807 C CA . LEU A 1 101 ? -14.070 6.409 9.629 1.00 93.88 101 LEU A CA 1
ATOM 808 C C . LEU A 1 101 ? -14.490 7.519 10.604 1.00 93.88 101 LEU A C 1
ATOM 810 O O . LEU A 1 101 ? -15.319 7.277 11.485 1.00 93.88 101 LEU A O 1
ATOM 814 N N . GLU A 1 102 ? -14.005 8.745 10.403 1.00 95.62 102 GLU A N 1
ATOM 815 C CA . GLU A 1 102 ? -14.389 9.903 11.220 1.00 95.62 102 GLU A CA 1
ATOM 816 C C . GLU A 1 102 ? -15.885 10.224 11.095 1.00 95.62 102 GLU A C 1
ATOM 818 O O . GLU A 1 102 ? -16.565 10.471 12.095 1.00 95.62 102 GLU A O 1
ATOM 823 N N . SER A 1 103 ? -16.456 10.113 9.890 1.00 95.56 103 SER A N 1
ATOM 824 C CA . SER A 1 103 ? -17.900 10.298 9.698 1.00 95.56 103 SER A CA 1
ATOM 825 C C . SER A 1 103 ? -18.730 9.261 10.471 1.00 95.56 103 SER A C 1
ATOM 827 O O . SER A 1 103 ? -19.764 9.591 11.061 1.00 95.56 103 SER A O 1
ATOM 829 N N . VAL A 1 104 ? -18.273 8.003 10.511 1.00 95.75 104 VAL A N 1
ATOM 830 C CA . VAL A 1 104 ? -18.921 6.918 11.260 1.00 95.75 104 VAL A CA 1
ATOM 831 C C . VAL A 1 104 ? -18.796 7.163 12.761 1.00 95.75 104 VAL A C 1
ATOM 833 O O . VAL A 1 104 ? -19.775 6.996 13.495 1.00 95.75 104 VAL A O 1
ATOM 836 N N . ARG A 1 105 ? -17.621 7.596 13.226 1.00 94.69 105 ARG A N 1
ATOM 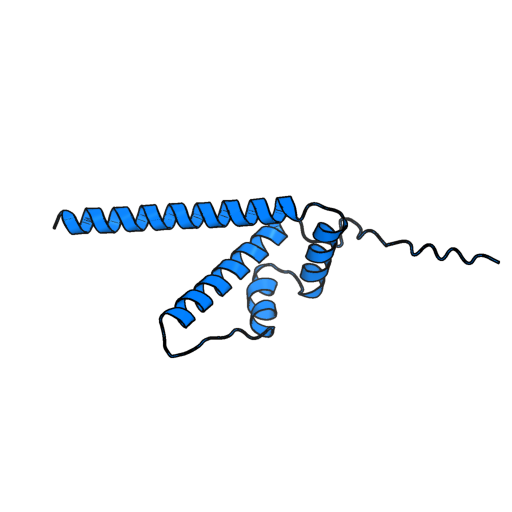837 C CA . ARG A 1 105 ? -17.374 7.948 14.627 1.00 94.69 105 ARG A CA 1
ATOM 838 C C . ARG A 1 105 ? -18.304 9.067 15.094 1.00 94.69 105 ARG A C 1
ATOM 840 O O . ARG A 1 105 ? -18.956 8.911 16.127 1.00 94.69 105 ARG A O 1
ATOM 847 N N . GLN A 1 106 ? -18.441 10.139 14.315 1.00 95.19 106 GLN A N 1
ATOM 848 C CA . GLN A 1 106 ? -19.314 11.259 14.665 1.00 95.19 106 GLN A CA 1
ATOM 849 C C . GLN A 1 106 ? -20.788 10.840 14.747 1.00 95.19 106 GLN A C 1
ATOM 851 O O . GLN A 1 106 ? -21.486 11.213 15.689 1.00 95.19 106 GLN A O 1
ATOM 856 N N . LYS A 1 107 ? -21.264 10.006 13.810 1.00 94.62 107 LYS A N 1
ATOM 857 C CA . LYS A 1 107 ? -22.634 9.463 13.854 1.00 94.62 107 LYS A CA 1
ATOM 858 C C . LYS A 1 107 ? -22.897 8.668 15.136 1.00 94.62 107 LYS A C 1
ATOM 860 O O . LYS A 1 107 ? -23.958 8.828 15.734 1.00 94.62 107 LYS A O 1
ATOM 865 N N . LYS A 1 108 ? -21.936 7.848 15.580 1.00 93.44 108 LYS A N 1
ATOM 866 C CA . LYS A 1 108 ? -22.043 7.088 16.840 1.00 93.44 108 LYS A CA 1
ATOM 867 C C . LYS A 1 108 ? -22.096 8.003 18.066 1.00 93.44 108 LYS A C 1
ATOM 869 O O . LYS A 1 108 ? -22.912 7.767 18.950 1.00 93.44 108 LYS A O 1
ATOM 874 N N . ILE A 1 109 ? -21.263 9.045 18.108 1.00 94.12 109 ILE A N 1
ATOM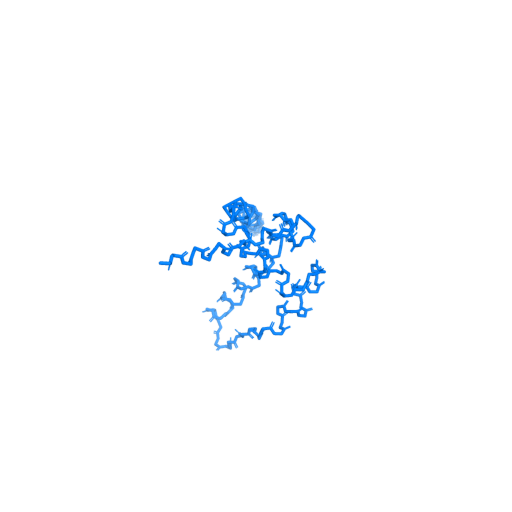 875 C CA . ILE A 1 109 ? -21.265 10.030 19.203 1.00 94.12 109 ILE A CA 1
ATOM 876 C C . ILE A 1 109 ? -22.627 10.725 19.286 1.00 94.12 109 ILE A C 1
ATOM 878 O O . ILE A 1 109 ? -23.245 10.728 20.347 1.00 94.12 109 ILE A O 1
ATOM 882 N N . ASN A 1 110 ? -23.131 11.231 18.158 1.00 93.44 110 ASN A N 1
ATOM 883 C CA . ASN A 1 110 ? -24.409 11.939 18.111 1.00 93.44 110 ASN A CA 1
ATOM 884 C C . ASN A 1 110 ? -25.582 11.035 18.531 1.00 93.44 110 ASN A C 1
ATOM 886 O O . ASN A 1 110 ? -26.462 11.475 19.263 1.00 93.44 110 ASN A O 1
ATOM 890 N N . ALA A 1 111 ? -25.585 9.764 18.114 1.00 90.44 111 ALA A N 1
ATOM 891 C CA . ALA A 1 111 ? -26.622 8.803 18.496 1.00 90.44 111 ALA A CA 1
ATOM 892 C C . ALA A 1 111 ? -26.610 8.471 20.000 1.00 90.44 111 ALA A C 1
ATOM 894 O O . ALA A 1 111 ? -27.665 8.248 20.588 1.00 90.44 111 ALA A O 1
ATOM 895 N N . ASN A 1 112 ? -25.432 8.456 20.631 1.00 84.56 112 ASN A N 1
ATOM 896 C CA . ASN A 1 112 ? -25.301 8.215 22.069 1.00 84.56 112 ASN A CA 1
ATOM 897 C C . ASN A 1 112 ? -25.684 9.436 22.920 1.00 84.56 112 ASN A C 1
ATOM 899 O O . ASN A 1 112 ? -26.041 9.258 24.075 1.00 84.56 112 ASN A O 1
ATOM 903 N N . GLN A 1 113 ? -25.628 10.652 22.367 1.00 78.12 113 GLN A N 1
ATOM 904 C CA . GLN A 1 113 ? -26.058 11.887 23.043 1.00 78.12 113 GLN A CA 1
ATOM 905 C C . GLN A 1 113 ? -27.579 12.119 22.998 1.00 78.12 113 GLN A C 1
ATOM 907 O O . GLN A 1 113 ? -28.079 13.021 23.662 1.00 78.12 113 GLN A O 1
ATOM 912 N N . GLN A 1 114 ? -28.310 11.340 22.195 1.00 64.12 114 GLN A N 1
ATOM 913 C CA . GLN A 1 114 ? -29.773 11.406 22.062 1.00 64.12 114 GLN A CA 1
ATOM 914 C C . GLN A 1 114 ? -30.504 10.336 22.896 1.00 64.12 114 GLN A C 1
ATOM 916 O O . GLN A 1 114 ? -31.723 10.202 22.778 1.00 64.12 114 GLN A O 1
ATOM 921 N N . LYS A 1 115 ? -29.769 9.564 23.704 1.00 55.09 115 LYS A N 1
ATOM 922 C CA . LYS A 1 115 ? -30.288 8.601 24.684 1.00 55.09 115 LYS A CA 1
ATOM 923 C C . LYS A 1 115 ? -30.072 9.131 26.092 1.00 55.09 115 LYS A C 1
ATOM 925 O O . LYS A 1 115 ? -30.947 8.846 26.934 1.00 55.09 115 LYS A O 1
#

Sequence (115 aa):
MFLIGCSQQKTPTFNEVISKEKLSSILIDMHIIDGTIHSHNNETREKISLEKEYYDSVIFQKHGVSDSLFRESVQYYTIYGGIKDVFSMVLDSLNTVNAQLESVRQKKINANQQK

Secondary structure (DSSP, 8-state):
----------PPPTTSS--HHHHHHHHHHHHHHHHHHHHHHHH-SSPP---HHHIIIIIIHHHT--HHHHHHHHHHHHHSS-HHHHHHHHHHHHHHHHHHHHHHHHHHHHHHTT-

Foldseek 3Di:
DDDPPPPPPPQPDPVQADDLVLLLVLVLVVVVVVVVQVVPCVVDPDHDDDDPVCSQVPSCVVSVHHPVRSVVNCVNCVVVHDVVVSVVSNVVVVVVVVVVVVVVVVVVVVVVVVD